Protein AF-A0A6V7L2C1-F1 (afdb_monomer_lite)

Radius of gyration: 20.93 Å; chains: 1; bounding box: 47×39×50 Å

Sequence (132 aa):
RAVFAKFSDLRNFALANVASVDTRDALLKHFNALSEDHLKSIASYLKLVPPEERTDDENWYRLDVDFLRELLVSRHERRASQLEELNEMPLYPTEDIIWNESVVPTEYFSGEGCLALPKLNLQFLTLHDYLL

Structure (mmCIF, N/CA/C/O backbone):
data_AF-A0A6V7L2C1-F1
#
_entry.id   AF-A0A6V7L2C1-F1
#
loop_
_atom_site.group_PDB
_atom_site.id
_atom_site.type_symbol
_atom_site.label_atom_id
_atom_site.label_alt_id
_atom_site.label_comp_id
_atom_site.label_asym_id
_atom_site.label_entity_id
_atom_site.label_seq_id
_atom_site.pdbx_PDB_ins_code
_atom_site.Cartn_x
_atom_site.Cartn_y
_atom_site.Cartn_z
_atom_site.occupancy
_atom_site.B_iso_or_equiv
_atom_site.auth_seq_id
_atom_site.auth_comp_id
_atom_site.auth_asym_id
_atom_site.auth_atom_id
_atom_site.pdbx_PDB_model_num
ATOM 1 N N . ARG A 1 1 ? -6.018 -7.588 17.962 1.00 70.25 1 ARG A N 1
ATOM 2 C CA . ARG A 1 1 ? -6.079 -7.209 19.404 1.00 70.25 1 ARG A CA 1
ATOM 3 C C . ARG A 1 1 ? -6.950 -5.975 19.642 1.00 70.25 1 ARG A C 1
ATOM 5 O O . ARG A 1 1 ? -7.892 -6.097 20.407 1.00 70.25 1 ARG A O 1
ATOM 12 N N . ALA A 1 2 ? -6.689 -4.849 18.962 1.00 77.69 2 ALA A N 1
ATOM 13 C CA . ALA A 1 2 ? -7.523 -3.634 18.999 1.00 77.69 2 ALA A CA 1
ATOM 14 C C . ALA A 1 2 ? -9.025 -3.930 18.856 1.00 77.69 2 ALA A C 1
ATOM 16 O O . ALA A 1 2 ? -9.841 -3.570 19.699 1.00 77.69 2 ALA A O 1
ATOM 17 N N . VAL A 1 3 ? -9.336 -4.686 17.805 1.00 80.38 3 VAL A N 1
ATOM 18 C CA . VAL A 1 3 ? -10.690 -5.059 17.413 1.00 80.38 3 VAL A CA 1
ATOM 19 C C . VAL A 1 3 ? -11.408 -5.867 18.499 1.00 80.38 3 VAL A C 1
ATOM 21 O O . VAL A 1 3 ? -12.487 -5.487 18.925 1.00 80.38 3 VAL A O 1
ATOM 24 N N . PHE A 1 4 ? -10.767 -6.911 19.034 1.00 80.56 4 PHE A N 1
ATOM 25 C CA . PHE A 1 4 ? -11.343 -7.755 20.090 1.00 80.56 4 PHE A CA 1
ATOM 26 C C . PHE A 1 4 ? -11.689 -6.987 21.377 1.00 80.56 4 PHE A C 1
ATOM 28 O O . PHE A 1 4 ? -12.642 -7.340 22.063 1.00 80.56 4 PHE A O 1
ATOM 35 N N . ALA A 1 5 ? -10.895 -5.969 21.727 1.00 79.44 5 ALA A N 1
ATOM 36 C CA . ALA A 1 5 ? -11.027 -5.264 22.999 1.00 79.44 5 ALA A CA 1
ATOM 37 C C . ALA A 1 5 ? -12.076 -4.143 22.977 1.00 79.44 5 ALA A C 1
ATOM 39 O O . ALA A 1 5 ? -12.715 -3.902 23.996 1.00 79.44 5 ALA A O 1
ATOM 40 N N . LYS A 1 6 ? -12.222 -3.435 21.850 1.00 76.88 6 LYS A N 1
ATOM 41 C CA . LYS A 1 6 ? -13.048 -2.219 21.768 1.00 76.88 6 LYS A CA 1
ATOM 42 C C . LYS A 1 6 ? -14.244 -2.315 20.822 1.00 76.88 6 LYS A C 1
ATOM 44 O O . LYS A 1 6 ? -15.145 -1.497 20.943 1.00 76.88 6 LYS A O 1
ATOM 49 N N . PHE A 1 7 ? -14.270 -3.286 19.910 1.00 78.69 7 PHE A N 1
ATOM 50 C CA . PHE A 1 7 ? -15.267 -3.338 18.842 1.00 78.69 7 PHE A CA 1
ATOM 51 C C . PHE A 1 7 ? -15.995 -4.685 18.863 1.00 78.69 7 PHE A C 1
ATOM 53 O O . PHE A 1 7 ? -15.476 -5.702 18.397 1.00 78.69 7 PHE A O 1
ATOM 60 N N . SER A 1 8 ? -17.212 -4.695 19.416 1.00 75.19 8 SER A N 1
ATOM 61 C CA . SER A 1 8 ? -18.082 -5.881 19.451 1.00 75.19 8 SER A CA 1
ATOM 62 C C . SER A 1 8 ? -18.436 -6.389 18.056 1.00 75.19 8 SER A C 1
ATOM 64 O O . SER A 1 8 ? -18.516 -7.598 17.847 1.00 75.19 8 SER A O 1
ATOM 66 N N . ASP A 1 9 ? -18.579 -5.476 17.099 1.00 76.06 9 ASP A N 1
ATOM 67 C CA . ASP A 1 9 ? -19.139 -5.759 15.772 1.00 76.06 9 ASP A CA 1
ATOM 68 C C . ASP A 1 9 ? -18.176 -6.566 14.895 1.00 76.06 9 ASP A C 1
ATOM 70 O O . ASP A 1 9 ? -18.573 -7.324 14.014 1.00 76.06 9 ASP A O 1
ATOM 74 N N . LEU A 1 10 ? -16.883 -6.481 15.204 1.00 80.00 10 LEU A N 1
ATOM 75 C CA . LEU A 1 10 ? -15.813 -7.195 14.518 1.00 80.00 10 LEU A CA 1
ATOM 76 C C . LEU A 1 10 ? -15.240 -8.345 15.358 1.00 80.00 10 LEU A C 1
ATOM 78 O O . LEU A 1 10 ? -14.122 -8.811 15.127 1.00 80.00 10 LEU A O 1
ATOM 82 N N . ARG A 1 11 ? -15.994 -8.849 16.338 1.00 80.44 11 ARG A N 1
ATOM 83 C CA . ARG A 1 11 ? -15.535 -9.968 17.171 1.00 80.44 11 ARG A CA 1
ATOM 84 C C . ARG A 1 11 ? -15.306 -11.240 16.356 1.00 80.44 11 ARG A C 1
ATOM 86 O O . ARG A 1 11 ? -14.333 -11.944 16.605 1.00 80.44 11 ARG A O 1
ATOM 93 N N . ASN A 1 12 ? -16.136 -11.475 15.338 1.00 81.44 12 ASN A N 1
ATOM 94 C CA . ASN A 1 12 ? -15.960 -12.583 14.396 1.00 81.44 12 ASN A CA 1
ATOM 95 C C . ASN A 1 12 ? -14.662 -12.437 13.589 1.00 81.44 12 ASN A C 1
ATOM 97 O O . ASN A 1 12 ? -13.918 -13.402 13.459 1.00 81.44 12 ASN A O 1
ATOM 101 N N . PHE A 1 13 ? -14.346 -11.223 13.128 1.00 84.69 13 PHE A N 1
ATOM 102 C CA . PHE A 1 13 ? -13.077 -10.925 12.457 1.00 84.69 13 PHE A CA 1
ATOM 103 C C . PHE A 1 13 ? -11.878 -11.149 13.388 1.00 84.69 13 PHE A C 1
ATOM 105 O O . PHE A 1 13 ? -10.881 -11.744 12.998 1.00 84.69 13 PHE A O 1
ATOM 112 N N . ALA A 1 14 ? -11.985 -10.732 14.651 1.00 85.25 14 ALA A N 1
ATOM 113 C CA . ALA A 1 14 ? -10.907 -10.885 15.623 1.00 85.25 14 ALA A CA 1
ATOM 114 C C . ALA A 1 14 ? -10.631 -12.342 16.045 1.00 85.25 14 ALA A C 1
ATOM 116 O O . ALA A 1 14 ? -9.554 -12.613 16.576 1.00 85.25 14 ALA A O 1
ATOM 117 N N . LEU A 1 15 ? -11.601 -13.241 15.859 1.00 86.44 15 LEU A N 1
ATOM 118 C CA . LEU A 1 15 ? -11.508 -14.668 16.188 1.00 86.44 15 LEU A CA 1
ATOM 119 C C . LEU A 1 15 ? -11.202 -15.550 14.967 1.00 86.44 15 LEU A C 1
ATOM 121 O O . LEU A 1 15 ? -10.913 -16.734 15.135 1.00 86.44 15 LEU A O 1
ATOM 125 N N . ALA A 1 16 ? -11.282 -15.000 13.756 1.00 87.44 16 ALA A N 1
ATOM 126 C CA . ALA A 1 16 ? -11.009 -15.724 12.525 1.00 87.44 16 ALA A CA 1
ATOM 127 C C . ALA A 1 16 ? -9.509 -16.024 12.353 1.00 87.44 16 ALA A C 1
ATOM 129 O O . ALA A 1 16 ? -8.640 -15.367 12.931 1.00 87.44 16 ALA A O 1
ATOM 130 N N . ASN A 1 17 ? -9.199 -17.033 11.534 1.00 89.88 17 ASN A N 1
ATOM 131 C CA . ASN A 1 17 ? -7.818 -17.367 11.193 1.00 89.88 17 ASN A CA 1
ATOM 132 C C . ASN A 1 17 ? -7.198 -16.247 10.346 1.00 89.88 17 ASN A C 1
ATOM 134 O O . ASN A 1 17 ? -7.851 -15.742 9.434 1.00 89.88 17 ASN A O 1
ATOM 138 N N . VAL A 1 18 ? -5.923 -15.929 10.577 1.00 87.31 18 VAL A N 1
ATOM 139 C CA . VAL A 1 18 ? -5.188 -14.885 9.846 1.00 87.31 18 VAL A CA 1
ATOM 140 C C . VAL A 1 18 ? -5.277 -15.102 8.333 1.00 87.31 18 VAL A C 1
ATOM 142 O O . VAL A 1 18 ? -5.667 -14.186 7.625 1.00 87.31 18 VAL A O 1
ATOM 145 N N . ALA A 1 19 ? -5.061 -16.332 7.857 1.00 87.88 19 ALA A N 1
ATOM 146 C CA . ALA A 1 19 ? -5.118 -16.665 6.427 1.00 87.88 19 ALA A CA 1
ATOM 147 C C . ALA A 1 19 ? -6.521 -16.547 5.790 1.00 87.88 19 ALA A C 1
ATOM 149 O O . ALA A 1 19 ? -6.665 -16.655 4.578 1.00 87.88 19 ALA A O 1
ATOM 150 N N . SER A 1 20 ? -7.578 -16.406 6.599 1.00 86.56 20 SER A N 1
ATOM 151 C CA . SER A 1 20 ? -8.942 -16.179 6.098 1.00 86.56 20 SER A CA 1
ATOM 152 C C . SER A 1 20 ? -9.311 -14.698 6.017 1.00 86.56 20 SER A C 1
ATOM 154 O O . SER A 1 20 ? -10.305 -14.356 5.381 1.00 86.56 20 SER A O 1
ATOM 156 N N . VAL A 1 21 ? -8.522 -13.827 6.654 1.00 88.06 21 VAL A N 1
ATOM 157 C CA . VAL A 1 21 ? -8.820 -12.397 6.797 1.00 88.06 21 VAL A CA 1
ATOM 158 C C . VAL A 1 21 ? -7.741 -11.480 6.238 1.00 88.06 21 VAL A C 1
ATOM 160 O O . VAL A 1 21 ? -7.984 -10.288 6.156 1.00 88.06 21 VAL A O 1
ATOM 163 N N . ASP A 1 22 ? -6.569 -11.988 5.867 1.00 89.56 22 ASP A N 1
ATOM 164 C CA . ASP A 1 22 ? -5.429 -11.209 5.364 1.00 89.56 22 ASP A CA 1
ATOM 165 C C . ASP A 1 22 ? -5.531 -10.843 3.872 1.00 89.56 22 ASP A C 1
ATOM 167 O O . ASP A 1 22 ? -4.718 -10.073 3.362 1.00 89.56 22 ASP A O 1
ATOM 171 N N . THR A 1 23 ? -6.530 -11.363 3.156 1.00 91.56 23 THR A N 1
ATOM 172 C CA . THR A 1 23 ? -6.774 -11.006 1.751 1.00 91.56 23 THR A CA 1
ATOM 173 C C . THR A 1 23 ? -7.499 -9.668 1.628 1.00 91.56 23 THR A C 1
ATOM 175 O O . THR A 1 23 ? -8.390 -9.346 2.420 1.00 91.56 23 THR A O 1
ATOM 178 N N . ARG A 1 24 ? -7.157 -8.901 0.586 1.00 91.25 24 ARG A N 1
ATOM 179 C CA . ARG A 1 24 ? -7.753 -7.588 0.306 1.00 91.25 24 ARG A CA 1
ATOM 180 C C . ARG A 1 24 ? -9.283 -7.647 0.241 1.00 91.25 24 ARG A C 1
ATOM 182 O O . ARG A 1 24 ? -9.954 -6.852 0.894 1.00 91.25 24 ARG A O 1
ATOM 189 N N . ASP A 1 25 ? -9.839 -8.635 -0.460 1.00 90.50 25 ASP A N 1
ATOM 190 C CA . ASP A 1 25 ? -11.287 -8.848 -0.562 1.00 90.50 25 ASP A CA 1
ATOM 191 C C . ASP A 1 25 ? -11.955 -9.155 0.783 1.00 90.50 25 ASP A C 1
ATOM 193 O O . ASP A 1 25 ? -13.055 -8.670 1.056 1.00 90.50 25 ASP A O 1
ATOM 197 N N . ALA A 1 26 ? -11.319 -9.965 1.635 1.00 90.06 26 ALA A N 1
ATOM 198 C CA . ALA A 1 26 ? -11.857 -10.274 2.957 1.00 90.06 26 ALA A CA 1
ATOM 199 C C . ALA A 1 26 ? -11.841 -9.033 3.858 1.00 90.06 26 ALA A C 1
ATOM 201 O O . ALA A 1 26 ? -12.854 -8.722 4.490 1.00 90.06 26 ALA A O 1
ATOM 202 N N . LEU A 1 27 ? -10.734 -8.284 3.867 1.00 89.69 27 LEU A N 1
ATOM 203 C CA . LEU A 1 27 ? -10.613 -7.036 4.623 1.00 89.69 27 LEU A CA 1
ATOM 204 C C . LEU A 1 27 ? -11.656 -6.012 4.171 1.00 89.69 27 LEU A C 1
ATOM 206 O O . LEU A 1 27 ? -12.362 -5.454 5.009 1.00 89.69 27 LEU A O 1
ATOM 210 N N . LEU A 1 28 ? -11.821 -5.819 2.861 1.00 89.81 28 LEU A N 1
ATOM 211 C CA . LEU A 1 28 ? -12.833 -4.922 2.302 1.00 89.81 28 LEU A CA 1
ATOM 212 C C . LEU A 1 28 ? -14.250 -5.321 2.722 1.00 89.81 28 LEU A C 1
ATOM 214 O O . LEU A 1 28 ? -15.020 -4.459 3.134 1.00 89.81 28 LEU A O 1
ATOM 218 N N . LYS A 1 29 ? -14.601 -6.614 2.694 1.00 89.44 29 LYS A N 1
ATOM 219 C CA . LYS A 1 29 ? -15.920 -7.089 3.155 1.00 89.44 29 LYS A CA 1
ATOM 220 C C . LYS A 1 29 ? -16.172 -6.756 4.624 1.00 89.44 29 LYS A C 1
ATOM 222 O O . LYS A 1 29 ? -17.270 -6.325 4.967 1.00 89.44 29 LYS A O 1
ATOM 227 N N . HIS A 1 30 ? -15.169 -6.937 5.481 1.00 86.88 30 HIS A N 1
ATOM 228 C CA . HIS A 1 30 ? -15.296 -6.638 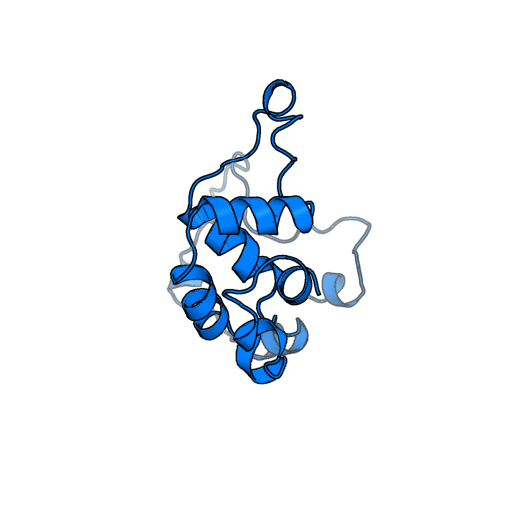6.905 1.00 86.88 30 HIS A CA 1
ATOM 229 C C . HIS A 1 30 ? -15.344 -5.131 7.183 1.00 86.88 30 HIS A C 1
ATOM 231 O O . HIS A 1 30 ? -16.194 -4.695 7.953 1.00 86.88 30 HIS A O 1
ATOM 237 N N . PHE A 1 31 ? -14.493 -4.329 6.539 1.00 86.00 31 PHE A N 1
ATOM 238 C CA . PHE A 1 31 ? -14.442 -2.879 6.748 1.00 86.00 31 PHE A CA 1
ATOM 239 C C . PHE A 1 31 ? -15.551 -2.102 6.021 1.00 86.00 31 PHE A C 1
ATOM 241 O O . PHE A 1 31 ? -15.887 -1.001 6.449 1.00 86.00 31 PHE A O 1
ATOM 248 N N . ASN A 1 32 ? -16.168 -2.653 4.971 1.00 86.06 32 ASN A N 1
ATOM 249 C CA . ASN A 1 32 ? -17.343 -2.051 4.323 1.00 86.06 32 ASN A CA 1
ATOM 250 C C . ASN A 1 32 ? -18.581 -2.052 5.225 1.00 86.06 32 ASN A C 1
ATOM 252 O O . ASN A 1 32 ? -19.437 -1.187 5.078 1.00 86.06 32 ASN A O 1
ATOM 256 N N . ALA A 1 33 ? -18.685 -3.013 6.145 1.00 84.94 33 ALA A N 1
ATOM 257 C CA . ALA A 1 33 ? -19.809 -3.102 7.072 1.00 84.94 33 ALA A CA 1
ATOM 258 C C . ALA A 1 33 ? -19.720 -2.094 8.236 1.00 84.94 33 ALA A C 1
ATOM 260 O O . ALA A 1 33 ? -20.648 -2.016 9.039 1.00 84.94 33 ALA A O 1
ATOM 261 N N . LEU A 1 34 ? -18.613 -1.351 8.358 1.00 84.31 34 LEU A N 1
ATOM 262 C CA . LEU A 1 34 ? -18.373 -0.420 9.460 1.00 84.31 34 LEU A CA 1
ATOM 263 C C . LEU A 1 34 ? -18.797 1.008 9.116 1.00 84.31 34 LEU A C 1
ATOM 265 O O . LEU A 1 34 ? -18.657 1.459 7.980 1.00 84.31 34 LEU A O 1
ATOM 269 N N . SER A 1 35 ? -19.245 1.738 10.141 1.00 85.69 35 SER A N 1
ATOM 270 C CA . SER A 1 35 ? -19.446 3.183 10.055 1.00 85.69 35 SER A CA 1
ATOM 271 C C . SER A 1 35 ? -18.114 3.938 10.050 1.00 85.69 35 SER A C 1
ATOM 273 O O . SER A 1 35 ? -17.081 3.446 10.517 1.00 85.69 35 SER A O 1
ATOM 275 N N . GLU A 1 36 ? -18.153 5.169 9.550 1.00 85.38 36 GLU A N 1
ATOM 276 C CA . GLU A 1 36 ? -17.007 6.077 9.504 1.00 85.38 36 GLU A CA 1
ATOM 277 C C . GLU A 1 36 ? -16.381 6.308 10.889 1.00 85.38 36 GLU A C 1
ATOM 279 O O . GLU A 1 36 ? -15.161 6.233 11.035 1.00 85.38 36 GLU A O 1
ATOM 284 N N . ASP A 1 37 ? -17.202 6.489 11.924 1.00 86.06 37 ASP A N 1
ATOM 285 C CA . ASP A 1 37 ? -16.736 6.720 13.297 1.00 86.06 37 ASP A CA 1
ATOM 286 C C . ASP A 1 37 ? -15.950 5.523 13.847 1.00 86.06 37 ASP A C 1
ATOM 288 O O . ASP A 1 37 ? -14.931 5.679 14.532 1.00 86.06 37 ASP A O 1
ATOM 292 N N . HIS A 1 38 ? -16.381 4.303 13.508 1.00 86.81 38 HIS A N 1
ATOM 293 C CA . HIS A 1 38 ? -15.660 3.092 13.884 1.00 86.81 38 HIS A CA 1
ATOM 294 C C . HIS A 1 38 ? -14.338 2.966 13.122 1.00 86.81 38 HIS A C 1
ATOM 296 O O . HIS A 1 38 ? -13.326 2.625 13.737 1.00 86.81 38 HIS A O 1
ATOM 302 N N . LEU A 1 39 ? -14.306 3.287 11.824 1.00 87.00 39 LEU A N 1
ATOM 303 C CA . LEU A 1 39 ? -13.070 3.287 11.033 1.00 87.00 39 LEU A CA 1
ATOM 304 C C . LEU A 1 39 ? -12.053 4.302 11.577 1.00 87.00 39 LEU A C 1
ATOM 306 O O . LEU A 1 39 ? -10.891 3.943 11.7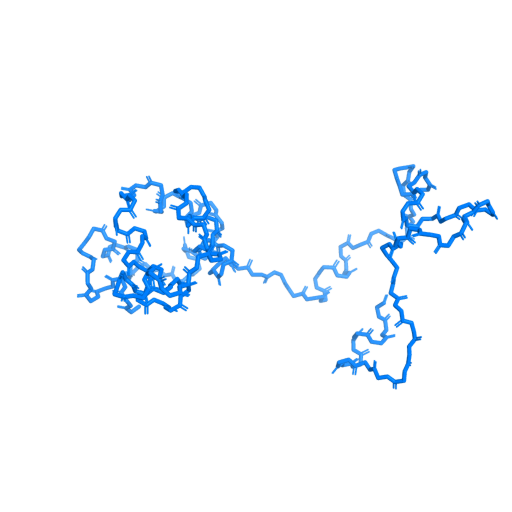83 1.00 87.00 39 LEU A O 1
ATOM 310 N N . LYS A 1 40 ? -12.496 5.522 11.905 1.00 87.12 40 LYS A N 1
ATOM 311 C CA . LYS A 1 40 ? -11.670 6.552 12.559 1.00 87.12 40 LYS A CA 1
ATOM 312 C C . LYS A 1 40 ? -11.130 6.065 13.897 1.00 87.12 40 LYS A C 1
ATOM 314 O O . LYS A 1 40 ? -9.922 6.072 14.115 1.00 87.12 40 LYS A O 1
ATOM 319 N N . SER A 1 41 ? -12.002 5.539 14.754 1.00 86.81 41 SER A N 1
ATOM 320 C CA . SER A 1 41 ? -11.619 5.018 16.071 1.00 86.81 41 SER A CA 1
ATOM 321 C C . SER A 1 41 ? -10.567 3.905 15.983 1.00 86.81 41 SER A C 1
ATOM 323 O O . SER A 1 41 ? -9.643 3.849 16.800 1.00 86.81 41 SER A O 1
ATOM 325 N N . ILE A 1 42 ? -10.683 3.011 14.994 1.00 87.25 42 ILE A N 1
ATOM 326 C CA . ILE A 1 42 ? -9.695 1.954 14.740 1.00 87.25 42 ILE A CA 1
ATOM 327 C C . ILE A 1 42 ? -8.375 2.565 14.256 1.00 87.25 42 ILE A C 1
ATOM 329 O O . ILE A 1 42 ? -7.318 2.214 14.785 1.00 87.25 42 ILE A O 1
ATOM 333 N N . ALA A 1 43 ? -8.418 3.486 13.292 1.00 87.69 43 ALA A N 1
ATOM 334 C CA . ALA A 1 43 ? -7.230 4.137 12.746 1.00 87.69 43 ALA A CA 1
ATOM 335 C C . ALA A 1 43 ? -6.464 4.939 13.814 1.00 87.69 43 ALA A C 1
ATOM 337 O O . ALA A 1 43 ? -5.241 4.801 13.918 1.00 87.69 43 ALA A O 1
ATOM 338 N N . SER A 1 44 ? -7.163 5.688 14.673 1.00 87.38 44 SER A N 1
ATOM 339 C CA . SER A 1 44 ? -6.554 6.409 15.798 1.00 87.38 44 SER A CA 1
ATOM 340 C C . SER A 1 44 ? -5.984 5.457 16.849 1.00 87.38 44 SER A C 1
ATOM 342 O O . SER A 1 44 ? -4.889 5.685 17.364 1.00 87.38 44 SER A O 1
ATOM 344 N N . TYR A 1 45 ? -6.656 4.334 17.134 1.00 87.81 45 TYR A N 1
ATOM 345 C CA . TYR A 1 45 ? -6.118 3.320 18.050 1.00 87.81 45 TYR A CA 1
ATOM 346 C C . TYR A 1 45 ? -4.816 2.695 17.526 1.00 87.81 45 TYR A C 1
ATOM 348 O O . TYR A 1 45 ? -3.897 2.416 18.297 1.00 87.81 45 TYR A O 1
ATOM 356 N N . LEU A 1 46 ? -4.725 2.492 16.211 1.00 87.75 46 LEU A N 1
ATOM 357 C CA . LEU A 1 46 ? -3.523 2.001 15.536 1.00 87.75 46 LEU A CA 1
ATOM 358 C C . LEU A 1 46 ? -2.464 3.093 15.316 1.00 87.75 46 LEU A C 1
ATOM 360 O O . LEU A 1 46 ? -1.401 2.792 14.774 1.00 87.75 46 LEU A O 1
ATOM 364 N N . LYS A 1 47 ? -2.727 4.330 15.765 1.00 87.12 47 LYS A N 1
ATOM 365 C CA . LYS A 1 47 ? -1.873 5.512 15.582 1.00 87.12 47 LYS A CA 1
ATOM 366 C C . LYS A 1 47 ? -1.575 5.822 14.109 1.00 87.12 47 LYS A C 1
ATOM 368 O O . LYS A 1 47 ? -0.508 6.338 13.795 1.00 87.12 47 LYS A O 1
ATOM 373 N N . LEU A 1 48 ? -2.498 5.472 13.214 1.00 86.25 48 LEU A N 1
ATOM 374 C CA . LEU A 1 48 ? -2.407 5.795 11.786 1.00 86.25 48 LEU A CA 1
ATOM 375 C C . LEU A 1 48 ? -2.931 7.204 11.495 1.00 86.25 48 LEU A C 1
ATOM 377 O O . LEU A 1 48 ? -2.506 7.834 10.535 1.00 86.25 48 LEU A O 1
ATOM 381 N N . VAL A 1 49 ? -3.847 7.679 12.336 1.00 85.25 49 VAL A N 1
ATOM 382 C CA . VAL A 1 49 ? -4.447 9.013 12.287 1.00 85.25 49 VAL A CA 1
ATOM 383 C C . VAL A 1 49 ? -4.333 9.609 13.691 1.00 85.25 49 VAL A C 1
ATOM 385 O O . VAL A 1 49 ? -4.465 8.859 14.670 1.00 85.25 49 VAL A O 1
ATOM 388 N N . PRO A 1 50 ? -4.054 10.913 13.834 1.00 81.69 50 PRO A N 1
ATOM 389 C CA . PRO A 1 50 ? -4.034 11.538 15.147 1.00 81.69 50 PRO A CA 1
ATOM 390 C C . PRO A 1 50 ? -5.406 11.431 15.843 1.00 81.69 50 PRO A C 1
ATOM 392 O O . PRO A 1 50 ? -6.440 11.242 15.197 1.00 81.69 50 PRO A O 1
ATOM 395 N N . PRO A 1 51 ? -5.427 11.465 17.184 1.00 78.06 51 PRO A N 1
ATOM 396 C CA . PRO A 1 51 ? -6.669 11.517 17.944 1.00 78.06 51 PRO A CA 1
ATOM 397 C C . PRO A 1 51 ? -7.364 12.871 17.759 1.00 78.06 51 PRO A C 1
ATOM 399 O O . PRO A 1 51 ? -6.703 13.874 17.498 1.00 78.06 51 PRO A O 1
ATOM 402 N N . GLU A 1 52 ? -8.680 12.907 17.975 1.00 72.75 52 GLU A N 1
ATOM 403 C CA . GLU A 1 52 ? -9.513 14.108 17.784 1.00 72.75 52 GLU A CA 1
ATOM 404 C C . GLU A 1 52 ? -9.016 15.331 18.577 1.00 72.75 52 GLU A C 1
ATOM 406 O O . GLU A 1 52 ? -9.147 16.462 18.121 1.00 72.75 52 GLU A O 1
ATOM 411 N N . GLU A 1 53 ? -8.353 15.106 19.714 1.00 72.56 53 GLU A N 1
ATOM 412 C CA . GLU A 1 53 ? -7.750 16.143 20.565 1.00 72.56 53 GLU A CA 1
ATOM 413 C C . GLU A 1 53 ? -6.608 16.923 19.890 1.00 72.56 53 GLU A C 1
ATOM 415 O O . GLU A 1 53 ? -6.246 17.997 20.357 1.00 72.56 53 GLU A O 1
ATOM 420 N N . ARG A 1 54 ? -6.019 16.387 18.813 1.00 70.62 54 ARG A N 1
ATOM 421 C CA . ARG A 1 54 ? -4.911 17.002 18.059 1.00 70.62 54 ARG A CA 1
ATOM 422 C C . ARG A 1 54 ? -5.320 17.494 16.671 1.00 70.62 54 ARG A C 1
ATOM 424 O O . ARG A 1 54 ? -4.457 17.845 15.871 1.00 70.62 54 ARG A O 1
ATOM 431 N N . THR A 1 55 ? -6.622 17.525 16.387 1.00 66.94 55 THR A N 1
ATOM 432 C CA . THR A 1 55 ? -7.147 17.922 15.069 1.00 66.94 55 THR A CA 1
ATOM 433 C C . THR A 1 55 ? -6.817 19.374 14.723 1.00 66.94 55 THR A C 1
ATOM 435 O O . THR A 1 55 ? -6.589 19.686 13.559 1.00 66.94 55 THR A O 1
ATOM 438 N N . ASP A 1 56 ? -6.740 20.251 15.728 1.00 64.62 56 ASP A N 1
ATOM 439 C CA . ASP A 1 56 ? -6.464 21.678 15.522 1.00 64.62 56 ASP A CA 1
ATOM 440 C C . ASP A 1 56 ? -4.980 21.977 15.221 1.00 64.62 56 ASP A C 1
ATOM 442 O O . ASP A 1 56 ? -4.678 22.982 14.577 1.00 64.62 56 ASP A O 1
ATOM 446 N N . ASP A 1 57 ? -4.056 21.098 15.629 1.00 68.31 57 ASP A N 1
ATOM 447 C CA . ASP A 1 57 ? -2.608 21.275 15.428 1.00 68.31 57 ASP A CA 1
ATOM 448 C C . ASP A 1 57 ? -2.104 20.646 14.112 1.00 68.31 57 ASP A C 1
ATOM 450 O O . ASP A 1 57 ? -1.091 21.073 13.551 1.00 68.31 57 ASP A O 1
ATOM 454 N N . GLU A 1 58 ? -2.796 19.626 13.595 1.00 67.19 58 GLU A N 1
ATOM 455 C CA . GLU A 1 58 ? -2.354 18.820 12.455 1.00 67.19 58 GLU A CA 1
ATOM 456 C C . GLU A 1 58 ? -3.425 18.791 11.345 1.00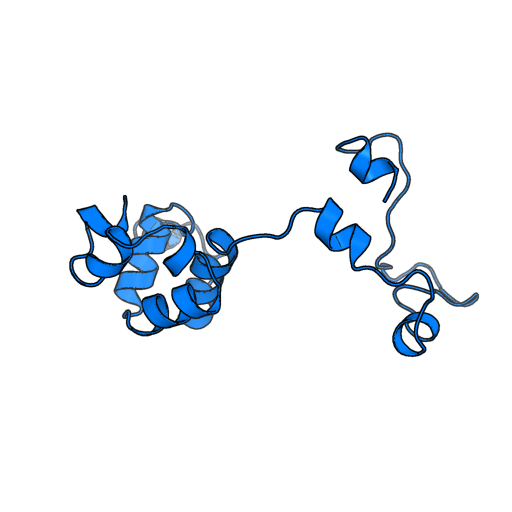 67.19 58 GLU A C 1
ATOM 458 O O . GLU A 1 58 ? -4.373 18.028 11.413 1.00 67.19 58 GLU A O 1
ATOM 463 N N . ASN A 1 59 ? -3.274 19.577 10.269 1.00 66.88 59 ASN A N 1
ATOM 464 C CA . ASN A 1 59 ? -4.253 19.634 9.157 1.00 66.88 59 ASN A CA 1
ATOM 465 C C . ASN A 1 59 ? -3.761 18.947 7.862 1.00 66.88 59 ASN A C 1
ATOM 467 O O . ASN A 1 59 ? -4.087 19.351 6.747 1.00 66.88 59 ASN A O 1
ATOM 471 N N . TRP A 1 60 ? -2.885 17.947 7.984 1.00 74.88 60 TRP A N 1
ATOM 472 C CA . TRP A 1 60 ? -2.260 17.281 6.831 1.00 74.88 60 TRP A CA 1
ATOM 473 C C . TRP A 1 60 ? -2.961 15.976 6.418 1.00 74.88 60 TRP A C 1
ATOM 475 O O . TRP A 1 60 ? -2.671 15.441 5.346 1.00 74.88 60 TRP A O 1
ATOM 485 N N . TYR A 1 61 ? -3.875 15.451 7.241 1.00 74.75 61 TYR A N 1
ATOM 486 C CA . TYR A 1 61 ? -4.497 14.145 7.030 1.00 74.75 61 TYR A CA 1
ATOM 487 C C . TYR A 1 61 ? -5.915 14.249 6.459 1.00 74.75 61 TYR A C 1
ATOM 489 O O . TYR A 1 61 ? -6.672 15.173 6.745 1.00 74.75 61 TYR A O 1
ATOM 497 N N . ARG A 1 62 ? -6.286 13.263 5.636 1.00 79.06 62 ARG A N 1
ATOM 498 C CA . ARG A 1 62 ? -7.643 13.116 5.096 1.00 79.06 62 ARG A CA 1
ATOM 499 C C . ARG A 1 62 ? -8.417 12.106 5.937 1.00 79.06 62 ARG A C 1
ATOM 501 O O . ARG A 1 62 ? -7.860 11.104 6.373 1.00 79.06 62 ARG A O 1
ATOM 508 N N . LEU A 1 63 ? -9.702 12.371 6.141 1.00 78.69 63 LEU A N 1
ATOM 509 C CA . LEU A 1 63 ? -10.612 11.530 6.926 1.00 78.69 63 LEU A CA 1
ATOM 510 C C . LEU A 1 63 ? -11.727 10.900 6.086 1.00 78.69 63 LEU A C 1
ATOM 512 O O . LEU A 1 63 ? -12.695 10.393 6.643 1.00 78.69 63 LEU A O 1
ATOM 516 N N . ASP A 1 64 ? -11.596 10.946 4.763 1.00 86.25 64 ASP A N 1
ATOM 517 C CA . ASP A 1 64 ? -12.575 10.358 3.858 1.00 86.25 64 ASP A CA 1
ATOM 518 C C . ASP A 1 64 ? -12.745 8.856 4.133 1.00 86.25 64 ASP A C 1
ATOM 520 O O . ASP A 1 64 ? -11.774 8.154 4.435 1.00 86.25 64 ASP A O 1
ATOM 524 N N . VAL A 1 65 ? -13.978 8.361 4.034 1.00 86.81 65 VAL A N 1
ATOM 525 C CA . VAL A 1 65 ? -14.327 6.969 4.355 1.00 86.81 65 VAL A CA 1
ATOM 526 C C . VAL A 1 65 ? -13.535 6.011 3.473 1.00 86.81 65 VAL A C 1
ATOM 528 O O . VAL A 1 65 ? -12.992 5.018 3.965 1.00 86.81 65 VAL A O 1
ATOM 531 N N . ASP A 1 66 ? -13.420 6.339 2.186 1.00 89.31 66 ASP A N 1
ATOM 532 C CA . ASP A 1 66 ? -12.680 5.533 1.220 1.00 89.31 66 ASP A CA 1
ATOM 533 C C . ASP A 1 66 ? -11.177 5.544 1.520 1.00 89.31 66 ASP A C 1
ATOM 535 O O . ASP A 1 66 ? -10.530 4.496 1.479 1.00 89.31 66 ASP A O 1
ATOM 539 N N . PHE A 1 67 ? -10.629 6.690 1.939 1.00 89.69 67 PHE A N 1
ATOM 540 C CA . PHE A 1 67 ? -9.232 6.794 2.360 1.00 89.69 67 PHE A CA 1
ATOM 541 C C . PHE A 1 67 ? -8.945 5.979 3.625 1.00 89.69 67 PHE A C 1
ATOM 543 O O . PHE A 1 67 ? -7.978 5.224 3.659 1.00 89.69 67 PHE A O 1
ATOM 550 N N . LEU A 1 68 ? -9.773 6.103 4.666 1.00 88.94 68 LEU A N 1
ATOM 551 C CA . LEU A 1 68 ? -9.589 5.367 5.921 1.00 88.94 68 LEU A CA 1
ATOM 552 C C . LEU A 1 68 ? -9.700 3.859 5.708 1.00 88.94 68 LEU A C 1
ATOM 554 O O . LEU A 1 68 ? -8.946 3.084 6.302 1.00 88.94 68 LEU A O 1
ATOM 558 N N . ARG A 1 69 ? -10.620 3.438 4.838 1.00 90.06 69 ARG A N 1
ATOM 559 C CA . ARG A 1 69 ? -10.757 2.040 4.448 1.00 90.06 69 ARG A CA 1
ATOM 560 C C . ARG A 1 69 ? -9.507 1.554 3.723 1.00 90.06 69 ARG A C 1
ATOM 562 O O . ARG A 1 69 ? -8.938 0.543 4.129 1.00 90.06 69 ARG A O 1
ATOM 569 N N . GLU A 1 70 ? -9.046 2.288 2.716 1.00 91.00 70 GLU A N 1
ATOM 570 C CA . GLU A 1 70 ? -7.845 1.936 1.957 1.00 91.00 70 GLU A CA 1
ATOM 571 C C . GLU A 1 70 ? -6.590 1.912 2.842 1.00 91.00 70 GLU A C 1
ATOM 573 O O . GLU A 1 70 ? -5.754 1.014 2.739 1.00 91.00 70 GLU A O 1
ATOM 578 N N . LEU A 1 71 ? -6.483 2.846 3.787 1.00 91.56 71 LEU A N 1
ATOM 579 C CA . LEU A 1 71 ? -5.396 2.918 4.758 1.00 91.56 71 LEU A CA 1
ATOM 580 C C . LEU A 1 71 ? -5.349 1.674 5.654 1.00 91.56 71 LEU A C 1
ATOM 582 O O . LEU A 1 71 ? -4.279 1.113 5.897 1.00 91.56 71 LEU A O 1
ATOM 586 N N . LEU A 1 72 ? -6.504 1.224 6.150 1.00 89.75 72 LEU A N 1
ATOM 587 C CA . LEU A 1 72 ? -6.582 0.031 6.991 1.00 89.75 72 LEU A CA 1
ATOM 588 C C . LEU A 1 72 ? -6.311 -1.247 6.191 1.00 89.75 72 LEU A C 1
ATOM 590 O O . LEU A 1 72 ? -5.624 -2.135 6.702 1.00 89.75 72 LEU A O 1
ATOM 594 N N . VAL A 1 73 ? -6.804 -1.325 4.954 1.00 92.56 73 VAL A N 1
ATOM 595 C CA . VAL A 1 73 ? -6.621 -2.481 4.066 1.00 92.56 73 VAL A CA 1
ATOM 596 C C . VAL A 1 73 ? -5.164 -2.604 3.614 1.00 92.56 73 VAL A C 1
ATOM 598 O O . VAL A 1 73 ? -4.536 -3.614 3.917 1.00 92.56 73 VAL A O 1
ATOM 601 N N . SER A 1 74 ? -4.577 -1.566 3.012 1.00 91.81 74 SER A N 1
ATOM 602 C CA . SER A 1 74 ? -3.186 -1.570 2.507 1.00 91.81 74 SER A CA 1
ATOM 603 C C . SER A 1 74 ? -2.125 -1.852 3.584 1.00 91.81 74 SER A C 1
ATOM 605 O O . SER A 1 74 ? -1.008 -2.314 3.306 1.00 91.81 74 SER A O 1
ATOM 607 N N . ARG A 1 75 ? -2.455 -1.572 4.851 1.00 91.38 75 ARG A N 1
ATOM 608 C CA . ARG A 1 75 ? -1.583 -1.850 5.996 1.00 91.38 75 ARG A CA 1
ATOM 609 C C . ARG A 1 75 ? -1.613 -3.313 6.440 1.00 91.38 75 ARG A C 1
ATOM 611 O O . ARG A 1 75 ? -0.605 -3.773 6.974 1.00 91.38 75 ARG A O 1
ATOM 618 N N . HIS A 1 76 ? -2.741 -4.005 6.279 1.00 90.69 76 HIS A N 1
ATOM 619 C CA . HIS A 1 76 ? -2.960 -5.355 6.820 1.00 90.69 76 HIS A CA 1
ATOM 620 C C . HIS A 1 76 ? -3.132 -6.432 5.748 1.00 90.69 76 HIS A C 1
ATOM 622 O O . HIS A 1 76 ? -3.189 -7.609 6.100 1.00 90.69 76 HIS A O 1
ATOM 628 N N . GLU A 1 77 ? -3.215 -6.056 4.473 1.00 93.00 77 GLU A N 1
ATOM 629 C CA . GLU A 1 77 ? -3.255 -7.016 3.378 1.00 93.00 77 GLU A CA 1
ATOM 630 C C . GLU A 1 77 ? -1.950 -7.815 3.292 1.00 93.00 77 GLU A C 1
ATOM 632 O O . GLU A 1 77 ? -0.851 -7.322 3.581 1.00 93.00 77 GLU A O 1
ATOM 637 N N . AR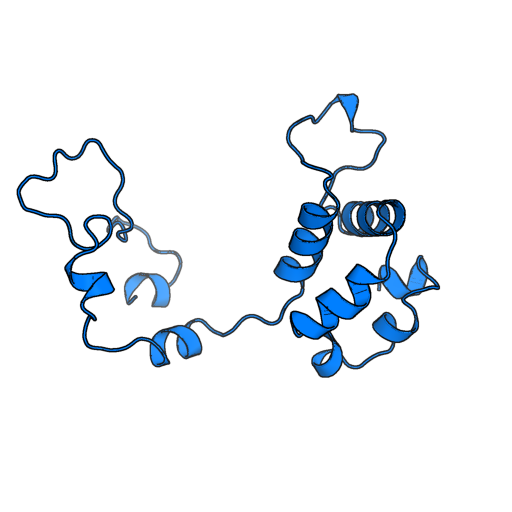G A 1 78 ? -2.077 -9.075 2.885 1.00 91.00 78 ARG A N 1
ATOM 638 C CA . ARG A 1 78 ? -0.938 -9.937 2.599 1.00 91.00 78 ARG A CA 1
ATOM 639 C C . ARG A 1 78 ? -0.147 -9.372 1.421 1.00 91.00 78 ARG A C 1
ATOM 641 O O . ARG A 1 78 ? -0.693 -9.171 0.342 1.00 91.00 78 ARG A O 1
ATOM 648 N N . ARG A 1 79 ? 1.156 -9.178 1.623 1.00 89.81 79 ARG A N 1
ATOM 649 C CA . ARG A 1 79 ? 2.092 -8.740 0.580 1.00 89.81 79 ARG A CA 1
ATOM 650 C C . ARG A 1 79 ? 2.846 -9.935 0.015 1.00 89.81 79 ARG A C 1
ATOM 652 O O . ARG A 1 79 ? 3.253 -10.811 0.782 1.00 89.81 79 ARG A O 1
ATOM 659 N N . ALA A 1 80 ? 3.018 -9.951 -1.302 1.00 88.00 80 ALA A N 1
ATOM 660 C CA . ALA A 1 80 ? 3.933 -10.874 -1.958 1.00 88.00 80 ALA A CA 1
ATOM 661 C C . ALA A 1 80 ? 5.375 -10.569 -1.534 1.00 88.00 80 ALA A C 1
ATOM 663 O O . ALA A 1 80 ? 5.711 -9.446 -1.139 1.00 88.00 80 ALA A O 1
ATOM 664 N N . SER A 1 81 ? 6.224 -11.587 -1.571 1.00 90.38 81 SER A N 1
ATOM 665 C CA . SER A 1 81 ? 7.656 -11.393 -1.387 1.00 90.38 81 SER A CA 1
ATOM 666 C C . SER A 1 81 ? 8.269 -10.744 -2.628 1.00 90.38 81 SER A C 1
ATOM 668 O O . SER A 1 81 ? 7.826 -10.978 -3.749 1.00 90.38 81 SER A O 1
ATOM 670 N N . GLN A 1 82 ? 9.346 -9.982 -2.434 1.00 87.19 82 GLN A N 1
ATOM 671 C CA . GLN A 1 82 ? 10.063 -9.336 -3.542 1.00 87.19 82 GLN A CA 1
ATOM 672 C C . GLN A 1 82 ? 10.586 -10.359 -4.569 1.00 87.19 82 GLN A C 1
ATOM 674 O O . GLN A 1 82 ? 10.671 -10.068 -5.755 1.00 87.19 82 GLN A O 1
ATOM 679 N N . LEU A 1 83 ? 10.896 -11.585 -4.125 1.00 89.38 83 LEU A N 1
ATOM 680 C CA . LEU A 1 83 ? 11.301 -12.680 -5.009 1.00 89.38 83 LEU A CA 1
ATOM 681 C C . LEU A 1 83 ? 10.141 -13.239 -5.837 1.00 89.38 83 LEU A C 1
ATOM 683 O O . LEU A 1 83 ? 10.354 -13.603 -6.987 1.00 89.38 83 LEU A O 1
ATOM 687 N N . GLU A 1 84 ? 8.943 -13.354 -5.262 1.00 91.31 84 GLU A N 1
ATOM 688 C CA . GLU A 1 84 ? 7.753 -13.762 -6.020 1.00 91.31 84 GLU A CA 1
ATOM 689 C C . GLU A 1 84 ? 7.443 -12.725 -7.098 1.00 91.31 84 GLU A C 1
ATOM 691 O O . GLU A 1 84 ? 7.307 -13.097 -8.258 1.00 91.31 84 GLU A O 1
ATOM 696 N N . GLU A 1 85 ? 7.455 -11.440 -6.738 1.00 89.56 85 GLU A N 1
ATOM 697 C CA . GLU A 1 85 ? 7.237 -10.339 -7.681 1.00 89.56 85 GLU A CA 1
ATOM 698 C C . GLU A 1 85 ? 8.278 -10.351 -8.812 1.00 89.56 85 GLU A C 1
ATOM 700 O O . GLU A 1 85 ? 7.908 -10.325 -9.982 1.00 89.56 85 GLU A O 1
ATOM 705 N N . LEU A 1 86 ? 9.568 -10.507 -8.487 1.00 89.44 86 LEU A N 1
ATOM 706 C CA . LEU A 1 86 ? 10.642 -10.601 -9.483 1.00 89.44 86 LEU A CA 1
ATOM 707 C C . LEU A 1 86 ? 10.463 -11.791 -10.439 1.00 89.44 86 LEU A C 1
ATOM 709 O O . LEU A 1 86 ? 10.700 -11.662 -11.638 1.00 89.44 86 LEU A O 1
ATOM 713 N N . ASN A 1 87 ? 10.057 -12.953 -9.923 1.00 91.12 87 ASN A N 1
ATOM 714 C CA . ASN A 1 87 ? 9.860 -14.152 -10.741 1.00 91.12 87 ASN A CA 1
ATOM 715 C C . ASN A 1 87 ? 8.640 -14.050 -11.671 1.00 91.12 87 ASN A C 1
ATOM 717 O O . ASN A 1 87 ? 8.579 -14.771 -12.667 1.00 91.12 87 ASN A O 1
ATOM 721 N N . GLU A 1 88 ? 7.674 -13.187 -11.351 1.00 92.25 88 GLU A N 1
ATOM 722 C CA . GLU A 1 88 ? 6.503 -12.919 -12.190 1.00 92.25 88 GLU A CA 1
ATOM 723 C C . GLU A 1 88 ? 6.792 -11.909 -13.316 1.00 92.25 88 GLU A C 1
ATOM 725 O O . GLU A 1 88 ? 6.020 -11.825 -14.275 1.00 92.25 88 GLU A O 1
ATOM 730 N N . MET A 1 89 ? 7.906 -11.167 -13.251 1.00 89.12 89 MET A N 1
ATOM 731 C CA . MET A 1 89 ? 8.246 -10.165 -14.264 1.00 89.12 89 MET A CA 1
ATOM 732 C C . MET A 1 89 ? 8.642 -10.815 -15.604 1.00 89.12 89 MET A C 1
ATOM 734 O O . MET A 1 89 ? 9.534 -11.670 -15.649 1.00 89.12 89 MET A O 1
ATOM 738 N N . PRO A 1 90 ? 8.033 -10.400 -16.735 1.00 91.75 90 PRO A N 1
ATOM 739 C CA . PRO A 1 90 ? 8.410 -10.909 -18.045 1.00 91.75 90 PRO A CA 1
ATOM 740 C C . PRO A 1 90 ? 9.799 -10.400 -18.444 1.00 91.75 90 PRO A C 1
ATOM 742 O O . PRO A 1 90 ? 10.118 -9.223 -18.298 1.00 91.75 90 PRO A O 1
ATOM 745 N N . LEU A 1 91 ? 10.615 -11.286 -19.019 1.00 91.38 91 LEU A N 1
ATOM 746 C CA . LEU A 1 91 ? 11.965 -10.938 -19.484 1.00 91.38 91 LEU A CA 1
ATOM 747 C C . LEU A 1 91 ? 11.969 -10.002 -20.701 1.00 91.38 91 LEU A C 1
ATOM 749 O O . LEU A 1 91 ? 12.965 -9.327 -20.952 1.00 91.38 91 LEU A O 1
ATOM 753 N N . TYR A 1 92 ? 10.888 -9.994 -21.481 1.00 93.00 92 TYR A N 1
ATOM 754 C CA . TYR A 1 92 ? 10.773 -9.188 -22.691 1.00 93.00 92 TYR A CA 1
ATOM 755 C C . TYR A 1 92 ? 9.739 -8.078 -22.501 1.00 93.00 92 TYR A C 1
ATOM 757 O O . TYR A 1 92 ? 8.671 -8.342 -21.942 1.00 93.00 92 TYR A O 1
ATOM 765 N N . PRO A 1 93 ? 10.024 -6.855 -22.981 1.00 91.56 93 PRO A N 1
ATOM 766 C CA . PRO A 1 93 ? 9.086 -5.750 -22.879 1.00 91.56 93 PRO A CA 1
ATOM 767 C C . PRO A 1 93 ? 7.904 -5.935 -23.840 1.00 91.56 93 PRO A C 1
ATOM 769 O O . PRO A 1 93 ? 8.056 -6.475 -24.938 1.00 91.56 93 PRO A O 1
ATOM 772 N N . THR A 1 94 ? 6.736 -5.445 -23.431 1.00 92.19 94 THR A N 1
ATOM 773 C CA . THR A 1 94 ? 5.538 -5.316 -24.273 1.00 92.19 94 THR A CA 1
ATOM 774 C C . THR A 1 94 ? 5.501 -3.949 -24.959 1.00 92.19 94 THR A C 1
ATOM 776 O O . THR A 1 94 ? 6.232 -3.032 -24.584 1.00 92.19 94 THR A O 1
ATOM 779 N N . GLU A 1 95 ? 4.631 -3.782 -25.951 1.00 91.50 95 GLU A N 1
ATOM 780 C CA . GLU A 1 95 ? 4.395 -2.520 -26.661 1.00 91.50 95 GLU A CA 1
ATOM 781 C C . GLU A 1 95 ? 4.079 -1.344 -25.724 1.00 91.50 95 GLU A C 1
ATOM 783 O O . GLU A 1 95 ? 4.545 -0.229 -25.966 1.00 91.50 95 GLU A O 1
ATOM 788 N N . ASP A 1 96 ? 3.376 -1.613 -24.619 1.00 88.31 96 ASP A N 1
ATOM 789 C CA . ASP A 1 96 ? 3.050 -0.619 -23.595 1.00 88.31 96 ASP A CA 1
ATOM 790 C C . ASP A 1 96 ? 4.305 -0.089 -22.895 1.00 88.31 96 ASP A C 1
ATOM 792 O O . ASP A 1 96 ? 4.356 1.078 -22.524 1.00 88.31 96 ASP A O 1
ATOM 796 N N . ILE A 1 97 ? 5.327 -0.932 -22.715 1.00 88.00 97 ILE A N 1
ATOM 797 C CA . ILE A 1 97 ? 6.590 -0.550 -22.073 1.00 88.00 97 ILE A CA 1
ATOM 798 C C . ILE A 1 97 ? 7.488 0.175 -23.072 1.00 88.00 97 ILE A C 1
ATOM 800 O O . ILE A 1 97 ? 8.074 1.201 -22.734 1.00 88.00 97 ILE A O 1
ATOM 804 N N . ILE A 1 98 ? 7.591 -0.344 -24.299 1.00 90.12 98 ILE A N 1
ATOM 805 C CA . ILE A 1 98 ? 8.493 0.193 -25.327 1.00 90.12 98 ILE A CA 1
ATOM 806 C C . ILE A 1 98 ? 8.132 1.654 -25.642 1.00 90.12 98 ILE A C 1
ATOM 808 O O . ILE A 1 98 ? 9.031 2.483 -25.769 1.00 90.12 98 ILE A O 1
ATOM 812 N N . TRP A 1 99 ? 6.838 1.988 -25.714 1.00 88.00 99 TRP A N 1
ATOM 813 C CA . TRP A 1 99 ? 6.365 3.352 -25.998 1.00 88.00 99 TRP A CA 1
ATOM 814 C C . TRP A 1 99 ? 6.078 4.204 -24.758 1.00 88.00 99 TRP A C 1
ATOM 816 O O . TRP A 1 99 ? 5.580 5.322 -24.886 1.00 88.00 99 TRP A O 1
ATOM 826 N N . ASN A 1 100 ? 6.414 3.726 -23.559 1.00 87.69 100 ASN A N 1
ATOM 827 C CA . ASN A 1 100 ? 6.284 4.521 -22.345 1.00 87.69 100 ASN A CA 1
ATOM 828 C C . ASN A 1 100 ? 7.521 5.398 -22.122 1.00 87.69 100 ASN A C 1
ATOM 830 O O . ASN A 1 100 ? 8.517 4.961 -21.546 1.00 87.69 100 ASN A O 1
ATOM 834 N N . GLU A 1 101 ? 7.416 6.674 -22.491 1.00 85.44 101 GLU A N 1
ATOM 835 C CA . GLU A 1 101 ? 8.493 7.668 -22.363 1.00 85.44 101 GLU A CA 1
ATOM 836 C C . GLU A 1 101 ? 8.953 7.926 -20.915 1.00 85.44 101 GLU A C 1
ATOM 838 O O . GLU A 1 101 ? 10.055 8.426 -20.695 1.00 85.44 101 GLU A O 1
ATOM 843 N N . SER A 1 102 ? 8.142 7.571 -19.908 1.00 84.44 102 SER A N 1
ATOM 844 C CA . SER A 1 102 ? 8.525 7.719 -18.492 1.00 84.44 102 SER A CA 1
ATOM 845 C C . SER A 1 102 ? 9.527 6.656 -18.027 1.00 84.44 102 SER A C 1
ATOM 847 O O . SER A 1 102 ? 10.207 6.858 -17.017 1.00 84.44 102 SER A O 1
ATOM 849 N N . VAL A 1 103 ? 9.595 5.528 -18.744 1.00 85.38 103 VAL A N 1
ATOM 850 C CA . VAL A 1 103 ? 10.466 4.377 -18.447 1.00 85.38 103 VAL A CA 1
ATOM 851 C C . VAL A 1 103 ? 11.548 4.231 -19.517 1.00 85.38 103 VAL A C 1
ATOM 853 O O . VAL A 1 103 ? 12.710 4.011 -19.188 1.00 85.38 103 VAL A O 1
ATOM 856 N N . VAL A 1 104 ? 11.188 4.401 -20.790 1.00 87.06 104 VAL A N 1
ATOM 857 C CA . VAL A 1 104 ? 12.098 4.348 -21.937 1.00 87.06 104 VAL A CA 1
ATOM 858 C C . VAL A 1 104 ? 12.200 5.756 -22.539 1.00 87.06 104 VAL A C 1
ATOM 860 O O . VAL A 1 104 ? 11.411 6.111 -23.415 1.00 87.06 104 VAL A O 1
ATOM 863 N N . PRO A 1 105 ? 13.131 6.601 -22.059 1.00 85.25 105 PRO A N 1
ATOM 864 C CA . PRO A 1 105 ? 13.257 7.968 -22.549 1.00 85.25 105 PRO A CA 1
ATOM 865 C C . PRO A 1 105 ? 13.766 7.998 -23.994 1.00 85.25 105 PRO A C 1
ATOM 867 O O . PRO A 1 105 ? 14.594 7.183 -24.403 1.00 85.25 105 PRO A O 1
ATOM 870 N N . THR A 1 106 ? 13.304 8.985 -24.760 1.00 83.69 106 THR A N 1
ATOM 871 C CA . THR A 1 106 ? 13.814 9.264 -26.108 1.00 83.69 106 THR A CA 1
ATOM 872 C C . THR A 1 106 ? 15.060 10.154 -26.050 1.00 83.69 106 THR A C 1
ATOM 874 O O . THR A 1 106 ? 15.332 10.810 -25.044 1.00 83.69 106 THR A O 1
ATOM 877 N N . GLU A 1 107 ? 15.814 10.231 -27.151 1.00 81.75 107 GLU A N 1
ATOM 878 C CA . GLU A 1 107 ? 17.012 11.087 -27.254 1.00 81.75 107 GLU A CA 1
ATOM 879 C C . GLU A 1 107 ? 16.719 12.586 -27.038 1.00 81.75 107 GLU A C 1
ATOM 881 O O . GLU A 1 107 ? 17.626 13.358 -26.736 1.00 81.75 107 GLU A O 1
ATOM 886 N N . TYR A 1 108 ? 15.454 13.003 -27.160 1.00 81.81 108 TYR A N 1
ATOM 887 C CA . TYR A 1 108 ? 15.009 14.388 -26.982 1.00 81.81 108 TYR A CA 1
ATOM 888 C C . TYR A 1 108 ? 14.615 14.732 -25.540 1.00 81.81 108 TYR A C 1
ATOM 890 O O . TYR A 1 108 ? 14.058 15.804 -25.293 1.00 81.81 108 TYR A O 1
ATOM 898 N N . PHE A 1 109 ? 14.872 13.845 -24.578 1.00 83.19 109 PHE A N 1
ATOM 899 C CA . PHE A 1 109 ? 14.539 14.095 -23.183 1.00 83.19 109 PHE A CA 1
ATOM 900 C C . PHE A 1 109 ? 15.350 15.274 -22.613 1.00 83.19 109 PHE A C 1
ATOM 902 O O . PHE A 1 109 ? 16.573 15.216 -22.499 1.00 83.19 109 PHE A O 1
ATOM 909 N N . SER A 1 110 ? 14.655 16.350 -22.228 1.00 81.31 110 SER A N 1
ATOM 910 C CA . SER A 1 110 ? 15.262 17.615 -21.781 1.00 81.31 110 SER A CA 1
ATOM 911 C C . SER A 1 110 ? 15.886 17.562 -20.382 1.00 81.31 110 SER A C 1
ATOM 913 O O . SER A 1 110 ? 16.612 18.479 -20.003 1.00 81.31 110 SER A O 1
ATOM 915 N N . GLY A 1 111 ? 15.602 16.520 -19.592 1.00 80.75 111 GLY A N 1
ATOM 916 C CA . GLY A 1 111 ? 16.048 16.421 -18.198 1.00 80.75 111 GLY A CA 1
ATOM 917 C C . GLY A 1 111 ? 15.249 17.272 -17.205 1.00 80.75 111 GLY A C 1
ATOM 918 O O . GLY A 1 111 ? 15.573 17.272 -16.021 1.00 80.75 111 GLY A O 1
ATOM 919 N N . GLU A 1 112 ? 14.212 17.985 -17.655 1.00 84.19 112 GLU A N 1
ATOM 920 C CA . GLU A 1 112 ? 13.376 18.832 -16.790 1.00 84.19 112 GLU A CA 1
ATOM 921 C C . GLU A 1 112 ? 12.339 18.023 -15.987 1.00 84.19 112 GLU A C 1
ATOM 923 O O . GLU A 1 112 ? 11.925 18.443 -14.906 1.00 84.19 112 GLU A O 1
ATOM 928 N N . GLY A 1 113 ? 11.930 16.854 -16.497 1.00 81.56 113 GLY A N 1
ATOM 929 C CA . GLY A 1 113 ? 10.995 15.933 -15.841 1.00 81.56 113 GLY A CA 1
ATOM 930 C C . GLY A 1 113 ? 11.686 14.827 -15.034 1.00 81.56 113 GLY A C 1
ATOM 931 O O . GLY A 1 113 ? 12.850 14.503 -15.255 1.00 81.56 113 GLY A O 1
ATOM 932 N N . CYS A 1 114 ? 10.964 14.204 -14.102 1.00 85.00 114 CYS A N 1
ATOM 933 C CA . CYS A 1 114 ? 11.436 13.000 -13.413 1.00 85.00 114 CYS A CA 1
ATOM 934 C C . CYS A 1 114 ? 11.102 11.749 -14.235 1.00 85.00 114 CYS A C 1
ATOM 936 O O . CYS A 1 114 ? 9.975 11.609 -14.702 1.00 85.00 114 CYS A O 1
ATOM 938 N N . LEU A 1 115 ? 12.054 10.819 -14.342 1.00 88.69 115 LEU A N 1
ATOM 939 C CA . LEU A 1 115 ? 11.833 9.484 -14.906 1.00 88.69 115 LEU A CA 1
ATOM 940 C C . LEU A 1 115 ? 11.651 8.458 -13.787 1.00 88.69 115 LEU A C 1
ATOM 942 O O . LEU A 1 115 ? 12.265 8.576 -12.722 1.00 88.69 115 LEU A O 1
ATOM 946 N N . ALA A 1 116 ? 10.846 7.431 -14.047 1.00 88.19 116 ALA A N 1
ATOM 947 C CA . ALA A 1 116 ? 10.600 6.328 -13.120 1.00 88.19 116 ALA A CA 1
ATOM 948 C C . ALA A 1 116 ? 11.720 5.271 -13.199 1.00 88.19 116 ALA A C 1
ATOM 950 O O . ALA A 1 116 ? 11.456 4.085 -13.373 1.00 88.19 116 ALA A O 1
ATOM 951 N N . LEU A 1 117 ? 12.979 5.714 -13.108 1.00 87.12 117 LEU A N 1
ATOM 952 C CA . LEU A 1 117 ? 14.168 4.868 -13.226 1.00 87.12 117 LEU A CA 1
ATOM 953 C C . LEU A 1 117 ? 14.953 4.806 -11.906 1.00 87.12 117 LEU A C 1
ATOM 955 O O . LEU A 1 117 ? 15.066 5.826 -11.212 1.00 87.12 117 LEU A O 1
ATOM 959 N N . PRO A 1 118 ? 15.533 3.639 -11.563 1.00 86.69 118 PRO A N 1
ATOM 960 C CA . PRO A 1 118 ? 16.385 3.508 -10.390 1.00 86.69 118 PRO A CA 1
ATOM 961 C C . PRO A 1 118 ? 17.637 4.380 -10.538 1.00 86.69 118 PRO A C 1
ATOM 963 O O . PRO A 1 118 ? 18.234 4.491 -11.611 1.00 86.69 118 PRO A O 1
ATOM 966 N N . LYS A 1 119 ? 18.039 5.028 -9.441 1.00 88.56 119 LYS A N 1
ATOM 967 C CA . LYS A 1 119 ? 19.207 5.915 -9.412 1.00 88.56 119 LYS A CA 1
ATOM 968 C C . LYS A 1 119 ? 20.394 5.183 -8.812 1.00 88.56 119 LYS A C 1
ATOM 970 O O . LYS A 1 119 ? 20.372 4.823 -7.639 1.00 88.56 119 LYS A O 1
ATOM 975 N N . LEU A 1 120 ? 21.456 5.039 -9.595 1.00 89.12 120 LEU A N 1
ATOM 976 C CA . LEU A 1 120 ? 22.715 4.484 -9.113 1.00 89.12 120 LEU A CA 1
ATOM 977 C C . LEU A 1 120 ? 23.496 5.560 -8.352 1.00 89.12 120 LEU A C 1
ATOM 979 O O . LEU A 1 120 ? 23.842 6.606 -8.902 1.00 89.12 120 LEU A O 1
ATOM 983 N N . ASN A 1 121 ? 23.764 5.299 -7.076 1.00 88.69 121 ASN A N 1
ATOM 984 C CA . ASN A 1 121 ? 24.591 6.142 -6.217 1.00 88.69 121 ASN A CA 1
ATOM 985 C C . ASN A 1 121 ? 25.533 5.246 -5.385 1.00 88.69 121 ASN A C 1
ATOM 987 O O . ASN A 1 121 ? 25.873 4.144 -5.804 1.00 88.69 121 ASN A O 1
ATOM 991 N N . LEU A 1 122 ? 25.982 5.710 -4.218 1.00 92.19 122 LEU A N 1
ATOM 992 C CA . LEU A 1 122 ? 26.960 5.005 -3.385 1.00 92.19 122 LEU A CA 1
ATOM 993 C C . LEU A 1 122 ? 26.361 3.952 -2.443 1.00 92.19 122 LEU A C 1
ATOM 995 O O . LEU A 1 122 ? 27.093 3.085 -1.971 1.00 92.19 122 LEU A O 1
ATOM 999 N N . GLN A 1 123 ? 25.076 4.053 -2.103 1.00 93.19 123 GLN A N 1
ATOM 1000 C CA . GLN A 1 123 ? 24.442 3.210 -1.088 1.00 93.19 123 GLN A CA 1
ATOM 1001 C C . GLN A 1 123 ? 23.134 2.621 -1.603 1.00 93.19 123 GLN A C 1
ATOM 1003 O O . GLN A 1 123 ? 22.364 3.307 -2.271 1.00 93.19 123 GLN A O 1
ATOM 1008 N N . PHE A 1 124 ? 22.900 1.370 -1.217 1.00 93.44 124 PHE A N 1
ATOM 1009 C CA . PHE A 1 124 ? 21.696 0.586 -1.483 1.00 93.44 124 PHE A CA 1
ATOM 1010 C C . PHE A 1 124 ? 21.208 0.002 -0.153 1.00 93.44 124 PHE A C 1
ATOM 1012 O O . PHE A 1 124 ? 22.019 -0.229 0.750 1.00 93.44 124 PHE A O 1
ATOM 1019 N N . LEU A 1 125 ? 19.900 -0.221 -0.003 1.00 92.12 125 LEU A N 1
ATOM 1020 C CA . LEU A 1 125 ? 19.323 -0.685 1.266 1.00 92.12 125 LEU A CA 1
ATOM 1021 C C . LEU A 1 125 ? 19.734 -2.123 1.593 1.00 92.12 125 LEU A C 1
ATOM 1023 O O . LEU A 1 125 ? 19.979 -2.462 2.752 1.00 92.12 125 LEU A O 1
ATOM 1027 N N . THR A 1 126 ? 19.788 -2.979 0.573 1.00 91.56 126 THR A N 1
ATOM 1028 C CA . THR A 1 126 ? 20.150 -4.397 0.683 1.00 91.56 126 THR A CA 1
ATOM 1029 C C . THR A 1 126 ? 20.855 -4.869 -0.591 1.00 91.56 126 THR A C 1
ATOM 1031 O O . THR A 1 126 ? 20.873 -4.163 -1.594 1.00 91.56 126 THR A O 1
ATOM 1034 N N . LEU A 1 127 ? 21.406 -6.089 -0.583 1.00 89.56 127 LEU A N 1
ATOM 1035 C CA . LEU A 1 127 ? 21.951 -6.706 -1.800 1.00 89.56 127 LEU A CA 1
ATOM 1036 C C . LEU A 1 127 ? 20.876 -6.882 -2.885 1.00 89.56 127 LEU A C 1
ATOM 1038 O O . LEU A 1 127 ? 21.170 -6.747 -4.064 1.00 89.56 127 LEU A O 1
ATOM 1042 N N . HIS A 1 128 ? 19.639 -7.189 -2.490 1.00 87.88 128 HIS A N 1
ATOM 1043 C CA . HIS A 1 128 ? 18.543 -7.377 -3.437 1.00 87.88 128 HIS A CA 1
ATOM 1044 C C . HIS A 1 128 ? 18.207 -6.071 -4.168 1.00 87.88 128 HIS A C 1
ATOM 1046 O O . HIS A 1 128 ? 18.109 -6.078 -5.383 1.00 87.88 128 HIS A O 1
ATOM 1052 N N . ASP A 1 129 ? 18.162 -4.954 -3.437 1.00 89.19 129 ASP A N 1
ATOM 1053 C CA . ASP A 1 129 ? 17.972 -3.594 -3.974 1.00 89.19 129 ASP A CA 1
ATOM 1054 C C . ASP A 1 129 ? 19.085 -3.168 -4.953 1.00 89.19 129 ASP A C 1
ATOM 1056 O O . ASP A 1 129 ? 18.868 -2.343 -5.827 1.00 89.19 129 ASP A O 1
ATOM 1060 N N . TYR A 1 130 ? 20.284 -3.746 -4.829 1.00 88.75 130 TYR A N 1
ATOM 1061 C CA . TYR A 1 130 ? 21.382 -3.512 -5.771 1.00 88.75 130 TYR A CA 1
ATOM 1062 C C . TYR A 1 130 ? 21.274 -4.343 -7.063 1.00 88.75 130 TYR A C 1
ATOM 1064 O O . TYR A 1 130 ? 21.814 -3.942 -8.092 1.00 88.75 130 TYR A O 1
ATOM 1072 N N . LEU A 1 131 ? 20.651 -5.524 -7.001 1.00 87.88 131 LEU A N 1
ATOM 1073 C CA . LEU A 1 131 ? 20.563 -6.466 -8.125 1.00 87.88 131 LEU A CA 1
ATOM 1074 C C . LEU A 1 131 ? 19.276 -6.328 -8.950 1.00 87.88 131 LEU A C 1
ATOM 1076 O O . LEU A 1 131 ? 19.202 -6.940 -10.016 1.00 87.88 131 LEU A O 1
ATOM 1080 N N . LEU A 1 132 ? 18.281 -5.605 -8.430 1.00 81.62 132 LEU A N 1
ATOM 1081 C CA .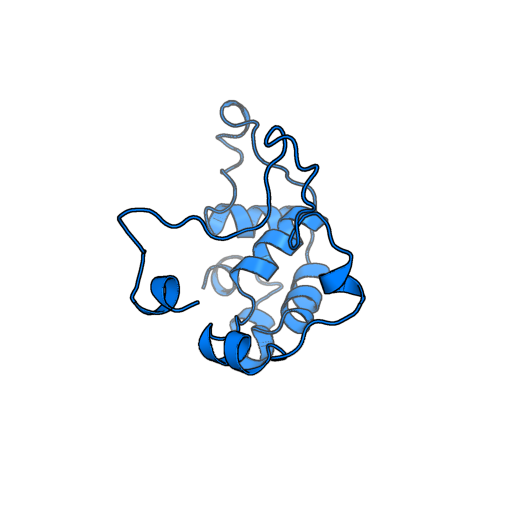 LEU A 1 132 ? 16.999 -5.331 -9.080 1.00 81.62 132 LEU A CA 1
ATOM 1082 C C . LEU A 1 132 ? 17.135 -4.192 -10.102 1.00 81.62 132 LEU A C 1
ATOM 1084 O O . LEU A 1 132 ? 16.527 -4.316 -11.186 1.00 81.62 132 LEU A O 1
#

Foldseek 3Di:
DLCCPPPPLCVVVVPDDLVQQQALVNLCVSLVVDDLVVLVVSCCVVVVDPDPVCCVVDPPDDSDSVVSSCSVNVVRHDDDDPVVVVVPDDPDDDPVQCPPCLAVPDPPDPPPDHHPDDDDDDDAPDPVRVVD

Organism: NCBI:txid1563983

InterPro domains:
  IPR032174 RNA helicase aquarius, N-terminal domain [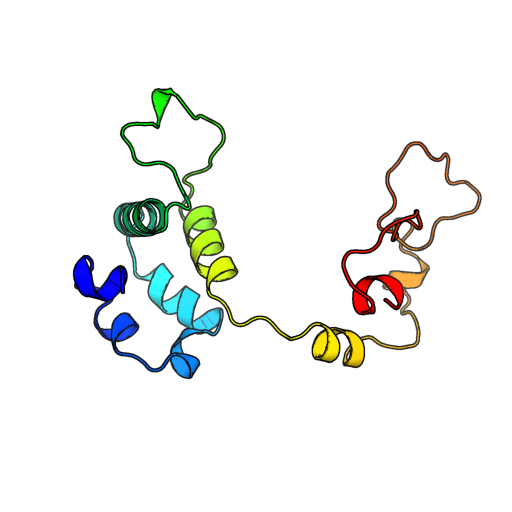PF16399] (1-79)

Secondary structure (DSSP, 8-state):
-HHHHH-GGGHHHHHS-HHHHSSHHHHHHHHHTS-HHHHHHHHHHTTSS--GGGTTT-------HHHHHHHHHHHHSPPPPHHHHHHHS-SS--HHHHT-TTTS--TT--S-SPPS-PPP-S--SSHHHHH-

pLDDT: mean 85.6, std 6.21, range [64.62, 93.44]